Protein AF-A0A2E8TI97-F1 (afdb_monomer_lite)

Sequence (70 aa):
MQNKKNSSFEKIGYSKNIPEDADIHDYEKIKIRDKKGNVNTLYRRRKKIEDLDETTNFITSWNVFKSHLS

Foldseek 3Di:
DDPPPCPPQVVVAKDQDDPPPDDLVQWDKDWDADPVRDTGIIIGGDDPPPPPPVVVVVVVVVVVVVVVVD

Structure (mmCIF, N/CA/C/O backbone):
data_AF-A0A2E8TI97-F1
#
_entry.id   AF-A0A2E8TI97-F1
#
loop_
_atom_site.group_PDB
_atom_site.id
_atom_site.type_symbol
_atom_site.label_atom_id
_atom_site.label_alt_id
_atom_site.label_comp_id
_atom_site.label_asym_id
_atom_site.label_entity_id
_atom_site.label_seq_id
_atom_site.pdbx_PDB_ins_code
_atom_site.Cartn_x
_atom_site.Cartn_y
_atom_site.Cartn_z
_atom_site.occupancy
_atom_site.B_iso_or_equiv
_atom_site.auth_seq_id
_atom_site.auth_comp_id
_atom_site.auth_asym_id
_atom_site.auth_atom_id
_atom_site.pdbx_PDB_model_num
ATOM 1 N N . MET A 1 1 ? -16.390 25.110 -7.489 1.00 33.22 1 MET A N 1
ATOM 2 C CA . MET A 1 1 ? -15.112 24.401 -7.256 1.00 33.22 1 MET A CA 1
ATOM 3 C C . MET A 1 1 ? -15.334 23.366 -6.160 1.00 33.22 1 MET A C 1
ATOM 5 O O . MET A 1 1 ? -15.603 23.745 -5.029 1.00 33.22 1 MET A O 1
ATOM 9 N N . GLN A 1 2 ? -15.374 22.073 -6.495 1.00 42.19 2 GLN A N 1
ATOM 10 C CA . GLN A 1 2 ? -15.623 21.020 -5.504 1.00 42.19 2 GLN A CA 1
ATOM 11 C C . GLN A 1 2 ? -14.372 20.822 -4.644 1.00 42.19 2 GLN A C 1
ATOM 13 O O . GLN A 1 2 ? -13.351 20.350 -5.140 1.00 42.19 2 GLN A O 1
ATOM 18 N N . ASN A 1 3 ? -14.480 21.153 -3.356 1.00 41.88 3 ASN A N 1
ATOM 19 C CA . ASN A 1 3 ? -13.547 20.739 -2.312 1.00 41.88 3 ASN A CA 1
ATOM 20 C C . ASN A 1 3 ? -13.503 19.203 -2.259 1.00 41.88 3 ASN A C 1
ATOM 22 O O . ASN A 1 3 ? -14.208 18.571 -1.469 1.00 41.88 3 ASN A O 1
ATOM 26 N N . LYS A 1 4 ? -12.688 18.578 -3.114 1.00 51.25 4 LYS A N 1
ATOM 27 C CA . LYS A 1 4 ? -12.317 17.173 -2.961 1.00 51.25 4 LYS A CA 1
ATOM 28 C C . LYS A 1 4 ? -11.491 17.096 -1.686 1.00 51.25 4 LYS A C 1
ATOM 30 O O . LYS A 1 4 ? -10.321 17.459 -1.664 1.00 51.25 4 LYS A O 1
ATOM 35 N N . LYS A 1 5 ? -12.125 16.663 -0.594 1.00 49.06 5 LYS A N 1
ATOM 36 C CA . LYS A 1 5 ? -11.415 16.115 0.562 1.00 49.06 5 LYS A CA 1
ATOM 37 C C . LYS A 1 5 ? -10.555 14.975 0.019 1.00 49.06 5 LYS A C 1
ATOM 39 O O . LYS A 1 5 ? -11.069 13.870 -0.133 1.00 49.06 5 LYS A O 1
ATOM 44 N N . ASN A 1 6 ? -9.300 15.267 -0.331 1.00 53.34 6 ASN A N 1
ATOM 45 C CA . ASN A 1 6 ? -8.330 14.252 -0.723 1.00 53.34 6 ASN A CA 1
ATOM 46 C C . ASN A 1 6 ? -8.396 13.160 0.339 1.00 53.34 6 ASN A C 1
ATOM 48 O O . ASN A 1 6 ? -8.277 13.453 1.539 1.00 53.34 6 ASN A O 1
ATOM 52 N N . SER A 1 7 ? -8.707 11.941 -0.092 1.00 67.38 7 SER A N 1
ATOM 53 C CA . SER A 1 7 ? -8.881 10.830 0.835 1.00 67.38 7 SER A CA 1
ATOM 54 C C . SER A 1 7 ? -7.583 10.639 1.625 1.00 67.38 7 SER A C 1
ATOM 56 O O . SER A 1 7 ? -6.499 10.956 1.131 1.00 67.38 7 SER A O 1
ATOM 58 N N . SER A 1 8 ? -7.668 10.137 2.862 1.00 77.25 8 SER A N 1
ATOM 59 C CA . SER A 1 8 ? -6.469 9.876 3.681 1.00 77.25 8 SER A CA 1
ATOM 60 C C . SER A 1 8 ? -5.422 9.058 2.905 1.00 77.25 8 SER A C 1
ATOM 62 O O . SER A 1 8 ? -4.229 9.313 2.997 1.00 77.25 8 SER A O 1
ATOM 64 N N . PHE A 1 9 ? -5.886 8.146 2.045 1.00 79.94 9 PHE A N 1
ATOM 65 C CA . PHE A 1 9 ? -5.049 7.307 1.195 1.00 79.94 9 PHE A CA 1
ATOM 66 C C . PHE A 1 9 ? -4.349 8.076 0.066 1.00 79.94 9 PHE A C 1
ATOM 68 O O . PHE A 1 9 ? -3.150 7.886 -0.125 1.00 79.94 9 PHE A O 1
ATOM 75 N N . GLU A 1 10 ? -5.041 8.986 -0.625 1.00 80.56 10 GLU A N 1
ATOM 76 C CA . GLU A 1 10 ? -4.426 9.846 -1.653 1.00 80.56 10 GLU A CA 1
ATOM 77 C C . GLU A 1 10 ? -3.319 10.724 -1.059 1.00 80.56 10 GLU A C 1
ATOM 79 O O . GLU A 1 10 ? -2.263 10.882 -1.667 1.00 80.56 10 GLU A O 1
ATOM 84 N N . LYS A 1 11 ? -3.504 11.221 0.173 1.00 80.88 11 LYS A N 1
ATOM 85 C CA . LYS A 1 11 ? -2.467 11.989 0.885 1.00 80.88 11 LYS A CA 1
ATOM 86 C C . LYS A 1 11 ? -1.206 11.174 1.190 1.00 80.88 11 LYS A C 1
ATOM 88 O O . LYS A 1 11 ? -0.131 11.749 1.298 1.00 80.88 11 LYS A O 1
ATOM 93 N N . ILE A 1 12 ? -1.334 9.855 1.334 1.00 79.88 12 ILE A N 1
ATOM 94 C CA . ILE A 1 12 ? -0.231 8.930 1.652 1.00 79.88 12 ILE A CA 1
ATOM 95 C C . ILE A 1 12 ? 0.332 8.276 0.365 1.00 79.88 12 ILE A C 1
ATOM 97 O O . ILE A 1 12 ? 1.209 7.411 0.421 1.00 79.88 12 ILE A O 1
ATOM 101 N N . GLY A 1 13 ? -0.140 8.717 -0.809 1.00 82.62 13 GLY A N 1
ATOM 102 C CA . GLY A 1 13 ? 0.388 8.336 -2.121 1.00 82.62 13 GLY A CA 1
ATOM 103 C C . GLY A 1 13 ? -0.341 7.183 -2.811 1.00 82.62 13 GLY A C 1
ATOM 104 O O . GLY A 1 13 ? 0.163 6.672 -3.807 1.00 82.62 13 GLY A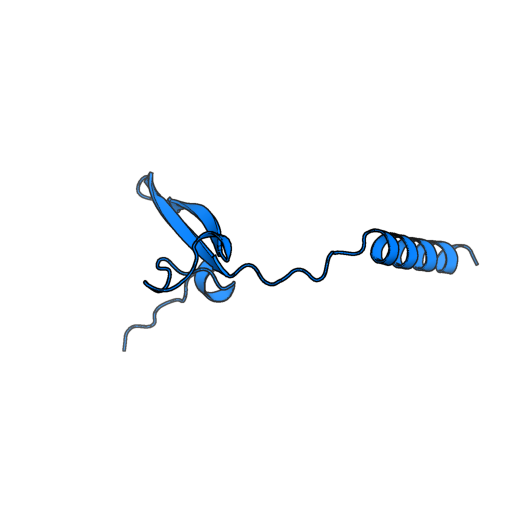 O 1
ATOM 105 N N . TYR A 1 14 ? -1.501 6.759 -2.305 1.00 88.25 14 TYR A N 1
ATOM 106 C CA . TYR A 1 14 ? -2.314 5.739 -2.964 1.00 88.25 14 TYR A CA 1
ATOM 107 C C . TYR A 1 14 ? -3.211 6.341 -4.053 1.00 88.25 14 TYR A C 1
ATOM 109 O O . TYR A 1 14 ? -3.913 7.325 -3.824 1.00 88.25 14 TYR A O 1
ATOM 117 N N . SER A 1 15 ? -3.257 5.695 -5.213 1.00 88.62 15 SER A N 1
ATOM 118 C CA . SER A 1 15 ? -4.149 5.990 -6.330 1.00 88.62 15 SER A CA 1
ATOM 119 C C . SER A 1 15 ? -5.101 4.822 -6.593 1.00 88.62 15 SER A C 1
ATOM 121 O O . SER A 1 15 ? -4.838 3.671 -6.248 1.00 88.62 15 SER A O 1
ATOM 123 N N . LYS A 1 16 ? -6.245 5.111 -7.217 1.00 87.69 16 LYS A N 1
ATOM 124 C CA . LYS A 1 16 ? -7.181 4.071 -7.686 1.00 87.69 16 LYS A CA 1
ATOM 125 C C . LYS A 1 16 ? -6.733 3.424 -8.994 1.00 87.69 16 LYS A C 1
ATOM 127 O O . LYS A 1 16 ? -7.084 2.282 -9.257 1.00 87.69 16 LYS A O 1
ATOM 132 N N . ASN A 1 17 ? -5.951 4.162 -9.777 1.00 87.25 17 ASN A N 1
ATOM 133 C CA . ASN A 1 17 ? -5.513 3.771 -11.107 1.00 87.25 17 ASN A CA 1
ATOM 134 C C . ASN A 1 17 ? -3.985 3.766 -11.159 1.00 87.25 17 ASN A C 1
ATOM 136 O O . ASN A 1 17 ? -3.332 4.595 -10.515 1.00 87.25 17 ASN A O 1
ATOM 140 N N . ILE A 1 18 ? -3.445 2.852 -11.954 1.00 86.25 18 ILE A N 1
ATOM 141 C CA . ILE A 1 18 ? -2.038 2.803 -12.348 1.00 86.25 18 ILE A CA 1
ATOM 142 C C . ILE A 1 18 ? -1.961 3.308 -13.803 1.00 86.25 18 ILE A C 1
ATOM 144 O O . ILE A 1 18 ? -2.921 3.088 -14.545 1.00 86.25 18 ILE A O 1
ATOM 148 N N . PRO A 1 19 ? -0.896 4.027 -14.210 1.00 86.19 19 PRO A N 1
ATOM 149 C CA . PRO A 1 19 ? -0.685 4.381 -15.615 1.00 86.19 19 PRO A CA 1
ATOM 150 C C . PRO A 1 19 ? -0.664 3.134 -16.508 1.00 86.19 19 PRO A C 1
ATOM 152 O O . PRO A 1 19 ? -0.159 2.098 -16.091 1.00 86.19 19 PRO A O 1
ATOM 155 N N . GLU A 1 20 ? -1.192 3.239 -17.724 1.00 83.25 20 GLU A N 1
ATOM 156 C CA . GLU A 1 20 ? -1.365 2.092 -18.630 1.00 83.25 20 GLU A CA 1
ATOM 157 C C . GLU A 1 20 ? -0.030 1.422 -19.005 1.00 83.25 20 GLU A C 1
ATOM 159 O O . GLU A 1 20 ? 0.042 0.200 -19.087 1.00 83.25 20 GLU A O 1
ATOM 164 N N . ASP A 1 21 ? 1.043 2.212 -19.091 1.00 86.88 21 ASP A N 1
ATOM 165 C CA . ASP A 1 21 ? 2.400 1.748 -19.410 1.00 86.88 21 ASP A CA 1
ATOM 166 C C . ASP A 1 21 ? 3.247 1.371 -18.178 1.00 86.88 21 ASP A C 1
ATOM 168 O O . ASP A 1 21 ? 4.453 1.150 -18.294 1.00 86.88 21 ASP A O 1
ATOM 172 N N . ALA A 1 22 ? 2.675 1.369 -16.970 1.00 84.12 22 ALA A N 1
ATOM 173 C CA . ALA A 1 22 ? 3.438 1.112 -15.749 1.00 84.12 22 ALA A CA 1
ATOM 174 C C . ALA A 1 22 ? 3.404 -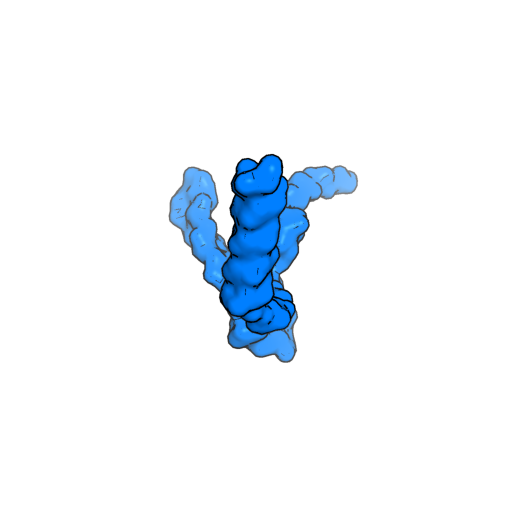0.368 -15.338 1.00 84.12 22 ALA A C 1
ATOM 176 O O . ALA A 1 22 ? 2.354 -1.011 -15.350 1.00 84.12 22 ALA A O 1
ATOM 177 N N . ASP A 1 23 ? 4.553 -0.890 -14.896 1.00 84.25 23 ASP A N 1
ATOM 178 C CA . ASP A 1 23 ? 4.654 -2.257 -14.388 1.00 84.25 23 ASP A CA 1
ATOM 179 C C . ASP A 1 23 ? 3.920 -2.385 -13.044 1.00 84.25 23 ASP A C 1
ATOM 181 O O . ASP A 1 23 ? 4.220 -1.695 -12.069 1.00 84.25 23 ASP A O 1
ATOM 185 N N . ILE A 1 24 ? 2.958 -3.305 -12.969 1.00 85.38 24 ILE A N 1
ATOM 186 C CA . ILE A 1 24 ? 2.210 -3.611 -11.746 1.00 85.38 24 ILE A CA 1
ATOM 187 C C . ILE A 1 24 ? 3.118 -4.072 -10.594 1.00 85.38 24 ILE A C 1
ATOM 189 O O . ILE A 1 24 ? 2.765 -3.888 -9.427 1.00 85.38 24 ILE A O 1
ATOM 193 N N . HIS A 1 25 ? 4.283 -4.652 -10.896 1.00 86.12 25 HIS A N 1
ATOM 194 C CA . HIS A 1 25 ? 5.258 -5.107 -9.907 1.00 86.12 25 HIS A CA 1
ATOM 195 C C . HIS A 1 25 ? 5.956 -3.954 -9.173 1.00 86.12 25 HIS A C 1
ATOM 197 O O . HIS A 1 25 ? 6.395 -4.140 -8.032 1.00 86.12 25 HIS A O 1
ATOM 203 N N . ASP A 1 26 ? 5.957 -2.752 -9.754 1.00 87.44 26 ASP A N 1
ATOM 204 C CA . ASP A 1 26 ? 6.465 -1.529 -9.123 1.00 87.44 26 ASP A CA 1
ATOM 205 C C . ASP A 1 26 ? 5.482 -0.933 -8.112 1.00 87.44 26 ASP A C 1
ATOM 207 O O . ASP A 1 26 ? 5.774 0.083 -7.478 1.00 87.44 26 ASP A O 1
ATOM 211 N N . TYR A 1 27 ? 4.302 -1.532 -7.939 1.00 88.94 27 TYR A N 1
ATOM 212 C CA . TYR A 1 27 ? 3.253 -1.019 -7.069 1.00 88.94 27 TYR A CA 1
ATOM 213 C C . TYR A 1 27 ? 2.913 -2.022 -5.965 1.00 88.94 27 TYR A C 1
ATOM 215 O O . TYR A 1 27 ? 2.852 -3.238 -6.147 1.00 88.94 27 TYR A O 1
ATOM 223 N N . GLU A 1 28 ? 2.680 -1.510 -4.763 1.00 87.50 28 GLU A N 1
ATOM 224 C CA . GLU A 1 28 ? 1.963 -2.247 -3.730 1.00 87.50 28 GLU A CA 1
ATOM 225 C C . GLU A 1 28 ? 0.463 -1.993 -3.877 1.00 87.50 28 GLU A C 1
ATOM 227 O O . GLU A 1 28 ? 0.044 -0.925 -4.332 1.00 87.50 28 GLU A O 1
ATOM 232 N N . LYS A 1 29 ? -0.352 -2.980 -3.494 1.00 90.38 29 LYS A N 1
ATOM 233 C CA . LYS A 1 29 ? -1.809 -2.889 -3.577 1.00 90.38 29 LYS A CA 1
ATOM 234 C C . LYS A 1 29 ? -2.463 -3.243 -2.253 1.00 90.38 29 LYS A C 1
ATOM 236 O O . LYS A 1 29 ? -2.098 -4.234 -1.624 1.00 90.38 29 LYS A O 1
ATOM 241 N N . ILE A 1 30 ? -3.477 -2.473 -1.881 1.00 87.94 30 ILE A N 1
ATOM 242 C CA . ILE A 1 30 ? -4.328 -2.739 -0.721 1.00 87.94 30 ILE A CA 1
ATOM 243 C C . ILE A 1 30 ? -5.784 -2.845 -1.161 1.00 87.94 30 ILE A C 1
ATOM 245 O O . ILE A 1 30 ? -6.212 -2.193 -2.114 1.00 87.94 30 ILE A O 1
ATOM 249 N N . LYS A 1 31 ? -6.559 -3.666 -0.453 1.00 89.62 31 LYS A N 1
ATOM 250 C CA . LYS A 1 31 ? -8.009 -3.766 -0.635 1.00 89.62 31 LYS A CA 1
ATOM 251 C C . LYS A 1 31 ? -8.689 -3.075 0.534 1.00 89.62 31 LYS A C 1
ATOM 253 O O . LYS A 1 31 ? -8.458 -3.440 1.682 1.00 89.62 31 LYS A O 1
ATOM 258 N N . ILE A 1 32 ? -9.541 -2.105 0.240 1.00 85.94 32 ILE A N 1
ATOM 259 C CA . ILE A 1 32 ? -10.348 -1.410 1.240 1.00 85.94 32 ILE A CA 1
ATOM 260 C C . ILE A 1 32 ? -11.821 -1.693 0.982 1.00 85.94 32 ILE A C 1
ATOM 262 O O . ILE A 1 32 ? -12.271 -1.720 -0.162 1.00 85.94 32 ILE A O 1
ATOM 266 N N . ARG A 1 33 ? -12.586 -1.911 2.049 1.00 88.69 33 ARG A N 1
ATOM 267 C CA . ARG A 1 33 ? -14.040 -2.029 1.961 1.00 88.69 33 ARG A CA 1
ATOM 268 C C . ARG A 1 33 ? -14.660 -0.676 2.278 1.00 88.69 33 ARG A C 1
ATOM 270 O O . ARG A 1 33 ? -14.317 -0.063 3.286 1.00 88.69 33 ARG A O 1
ATOM 277 N N . ASP A 1 34 ? -15.538 -0.195 1.408 1.00 83.69 34 ASP A N 1
ATOM 278 C CA . ASP A 1 34 ? -16.289 1.025 1.678 1.00 83.69 34 ASP A CA 1
ATOM 279 C C . ASP A 1 34 ? -17.432 0.770 2.678 1.00 83.69 34 ASP A C 1
ATOM 281 O O . ASP A 1 34 ? -17.750 -0.365 3.041 1.00 83.69 34 ASP A O 1
ATOM 285 N N . LYS A 1 35 ? -18.089 1.847 3.117 1.00 84.31 35 LYS A N 1
ATOM 286 C CA . LYS A 1 35 ? -19.234 1.768 4.039 1.00 84.31 35 LYS A CA 1
ATOM 287 C C . LYS A 1 35 ? -20.455 1.044 3.450 1.00 84.31 35 LYS A C 1
ATOM 289 O O . LYS A 1 35 ? -21.362 0.708 4.198 1.00 84.31 35 LYS A O 1
ATOM 294 N N . LYS A 1 36 ? -20.495 0.841 2.130 1.00 86.19 36 LYS A N 1
ATOM 295 C CA . LYS A 1 36 ? -21.555 0.133 1.403 1.00 86.19 36 LYS A CA 1
ATOM 296 C C . LYS A 1 36 ? -21.207 -1.344 1.166 1.00 86.19 36 LYS A C 1
ATOM 298 O O . LYS A 1 36 ? -22.004 -2.058 0.573 1.00 86.19 36 LYS A O 1
ATOM 303 N N . GLY A 1 37 ? -20.042 -1.804 1.628 1.00 85.38 37 GLY A N 1
ATOM 304 C CA . GLY A 1 37 ? -19.577 -3.179 1.470 1.00 85.38 37 GLY A CA 1
ATOM 305 C C . GLY A 1 37 ? -18.767 -3.445 0.198 1.00 85.38 37 GLY A C 1
ATOM 306 O O . GLY A 1 37 ? -18.262 -4.555 0.040 1.00 85.38 37 GLY A O 1
ATOM 307 N N . ASN A 1 38 ? -18.572 -2.454 -0.677 1.00 89.31 38 ASN A N 1
ATOM 308 C CA . ASN A 1 38 ? -17.825 -2.642 -1.918 1.00 89.31 38 ASN A CA 1
ATOM 309 C C . ASN A 1 38 ? -16.324 -2.684 -1.649 1.00 89.31 38 ASN A C 1
ATOM 311 O O . ASN A 1 38 ? -15.773 -1.841 -0.933 1.00 89.31 38 ASN A O 1
ATOM 315 N N . VAL A 1 39 ? -15.645 -3.641 -2.276 1.00 88.88 39 VAL A N 1
ATOM 316 C CA . VAL A 1 39 ? -14.190 -3.765 -2.205 1.00 88.88 39 VAL A CA 1
ATOM 317 C C . VAL A 1 39 ? -13.565 -2.916 -3.307 1.00 88.88 39 VAL A C 1
ATOM 319 O O . VAL A 1 39 ? -13.796 -3.151 -4.487 1.00 88.88 39 VAL A O 1
ATOM 322 N N . ASN A 1 40 ? -12.751 -1.941 -2.915 1.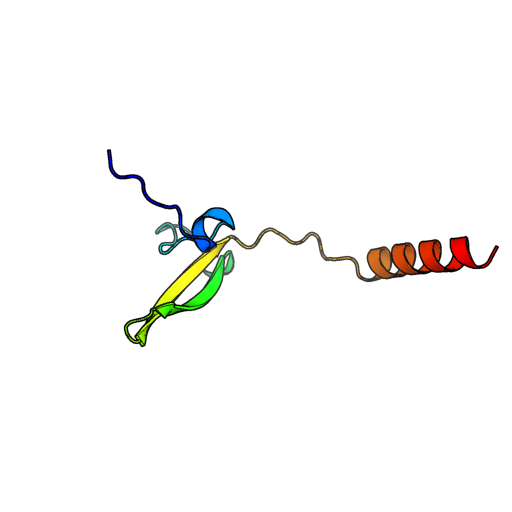00 87.56 40 ASN A N 1
ATOM 323 C CA . ASN A 1 40 ? -11.960 -1.114 -3.816 1.00 87.56 40 ASN A CA 1
ATOM 324 C C . ASN A 1 40 ? -10.482 -1.476 -3.661 1.00 87.56 40 ASN A C 1
ATOM 326 O O . ASN A 1 40 ? -10.000 -1.659 -2.542 1.00 87.56 40 ASN A O 1
ATOM 330 N N . THR A 1 41 ? -9.761 -1.553 -4.777 1.00 90.25 41 THR A N 1
ATOM 331 C CA . THR A 1 41 ? -8.306 -1.751 -4.768 1.00 90.25 41 THR A CA 1
ATOM 332 C C . THR A 1 41 ? -7.622 -0.401 -4.937 1.00 90.25 41 THR A C 1
ATOM 334 O O . THR A 1 41 ? -8.033 0.400 -5.773 1.00 90.25 41 THR A O 1
ATOM 337 N N . LEU A 1 42 ? -6.607 -0.142 -4.119 1.00 90.19 42 LEU A N 1
ATOM 338 C CA . LEU A 1 42 ? -5.750 1.034 -4.213 1.00 90.19 42 LEU A CA 1
ATOM 339 C C . LEU A 1 42 ? -4.309 0.597 -4.431 1.00 90.19 42 LEU A C 1
ATOM 341 O O . LEU A 1 42 ? -3.896 -0.444 -3.922 1.00 90.19 42 LEU A O 1
ATOM 345 N N . TYR A 1 43 ? -3.553 1.428 -5.134 1.00 90.50 43 TYR A N 1
ATOM 346 C CA . TYR A 1 43 ? -2.185 1.164 -5.547 1.00 90.50 43 TYR A CA 1
ATOM 347 C C . TYR A 1 43 ? -1.273 2.294 -5.094 1.00 90.50 43 TYR A C 1
ATOM 349 O O . TYR A 1 43 ? -1.649 3.456 -5.182 1.00 90.50 43 TYR A O 1
ATOM 357 N N . ARG A 1 44 ? -0.068 1.982 -4.631 1.00 88.94 44 ARG A N 1
ATOM 358 C CA . ARG A 1 44 ? 0.971 2.979 -4.347 1.00 88.94 44 ARG A CA 1
ATOM 359 C C . ARG A 1 44 ? 2.274 2.498 -4.955 1.00 88.94 44 ARG A C 1
ATOM 361 O O . ARG A 1 44 ? 2.583 1.314 -4.872 1.00 88.94 44 ARG A O 1
ATOM 368 N N . ARG A 1 45 ? 3.032 3.395 -5.588 1.00 87.88 45 ARG A N 1
ATOM 369 C CA . ARG A 1 45 ? 4.345 3.032 -6.131 1.00 87.88 45 ARG A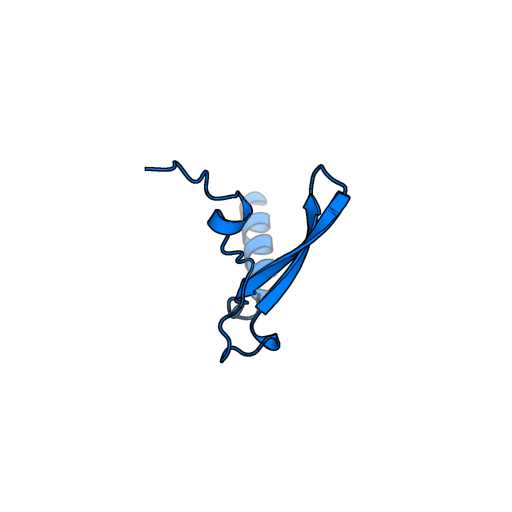 CA 1
ATOM 370 C C . ARG A 1 45 ? 5.239 2.604 -4.970 1.00 87.88 45 ARG A C 1
ATOM 372 O O . ARG A 1 45 ? 5.372 3.344 -3.993 1.00 87.88 45 ARG A O 1
ATOM 379 N N . ARG A 1 46 ? 5.845 1.426 -5.082 1.00 82.31 46 ARG A N 1
ATOM 380 C CA . ARG A 1 46 ? 6.884 0.967 -4.169 1.00 82.31 46 ARG A CA 1
ATOM 381 C C . ARG A 1 46 ? 8.003 1.987 -4.265 1.00 82.31 46 ARG A C 1
ATOM 383 O O . ARG A 1 46 ? 8.637 2.140 -5.308 1.00 82.31 46 ARG A O 1
ATOM 390 N N . LYS A 1 47 ? 8.233 2.737 -3.189 1.00 70.12 47 LYS A N 1
ATOM 391 C CA . LYS A 1 47 ? 9.549 3.349 -3.047 1.00 70.12 47 LYS A CA 1
ATOM 392 C C . LYS A 1 47 ? 10.523 2.185 -3.008 1.00 70.12 47 LYS A C 1
ATOM 394 O O . LYS A 1 47 ? 10.251 1.204 -2.318 1.00 70.12 47 LYS A O 1
ATOM 39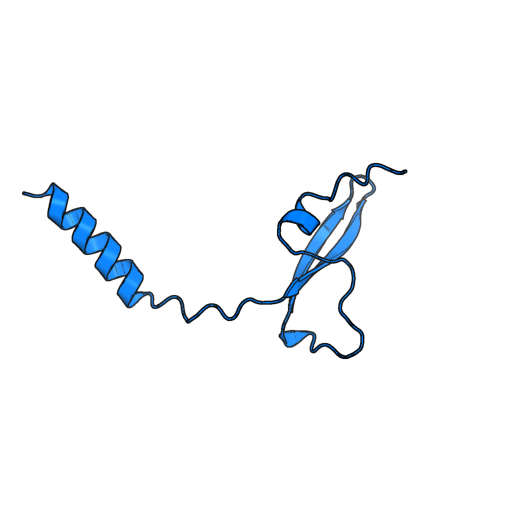9 N N . LYS A 1 48 ? 11.614 2.292 -3.764 1.00 58.31 48 LYS A N 1
ATOM 400 C CA . LYS A 1 48 ? 12.802 1.489 -3.511 1.00 58.31 48 LYS A CA 1
ATOM 401 C C . LYS A 1 48 ? 13.120 1.755 -2.044 1.00 58.31 48 LYS A C 1
ATOM 403 O O . LYS A 1 48 ? 13.535 2.855 -1.690 1.00 58.31 48 LYS A O 1
ATOM 408 N N . ILE A 1 49 ? 12.723 0.830 -1.182 1.00 55.16 49 ILE A N 1
ATOM 409 C CA . ILE A 1 49 ? 13.265 0.767 0.157 1.00 55.16 49 ILE A CA 1
ATOM 410 C C . ILE A 1 49 ? 14.715 0.449 -0.176 1.00 55.16 49 ILE A C 1
ATOM 412 O O . ILE A 1 49 ? 14.986 -0.624 -0.708 1.00 55.16 49 ILE A O 1
ATOM 416 N N . GLU A 1 50 ? 15.608 1.439 -0.065 1.00 55.56 50 GLU A N 1
ATOM 417 C CA . GLU A 1 50 ? 17.004 1.109 0.216 1.00 55.56 50 GLU A CA 1
ATOM 418 C C . GLU A 1 50 ? 16.902 0.067 1.310 1.00 55.56 50 GLU A C 1
ATOM 420 O O . GLU A 1 50 ? 16.254 0.374 2.317 1.00 55.56 50 GLU A O 1
ATOM 425 N N . ASP A 1 51 ? 17.331 -1.164 1.005 1.00 51.28 51 ASP A N 1
ATOM 426 C CA . ASP A 1 51 ? 17.190 -2.321 1.880 1.00 51.28 51 ASP A CA 1
ATOM 427 C C . ASP A 1 51 ? 17.338 -1.815 3.304 1.00 51.28 51 ASP A C 1
ATOM 429 O O . ASP A 1 51 ? 18.351 -1.183 3.612 1.00 51.28 51 ASP A O 1
ATOM 433 N N . LEU A 1 52 ? 16.271 -1.923 4.107 1.00 55.09 52 LEU A N 1
ATOM 434 C CA . LEU A 1 52 ? 16.342 -1.549 5.511 1.00 55.09 52 LEU A CA 1
ATOM 435 C C . LEU A 1 52 ? 17.435 -2.445 6.063 1.00 55.09 52 LEU A C 1
ATOM 437 O O . LEU A 1 52 ? 17.182 -3.615 6.327 1.00 55.09 52 LEU A O 1
ATOM 441 N N . ASP A 1 53 ? 18.655 -1.920 6.114 1.00 53.50 53 ASP A N 1
ATOM 442 C CA . ASP A 1 53 ? 19.815 -2.656 6.554 1.00 53.50 53 ASP A CA 1
ATOM 443 C C . ASP A 1 53 ? 19.572 -2.886 8.037 1.00 53.50 53 ASP A C 1
ATOM 445 O O . ASP A 1 53 ? 19.776 -2.006 8.877 1.00 53.50 53 ASP A O 1
ATOM 449 N N . GLU A 1 54 ? 18.995 -4.046 8.347 1.00 55.97 54 GLU A N 1
ATOM 450 C CA . GLU A 1 54 ? 18.595 -4.436 9.695 1.00 55.97 54 GLU A CA 1
ATOM 451 C C . GLU A 1 54 ? 19.794 -4.333 10.648 1.00 55.97 54 GLU A C 1
ATOM 453 O O . GLU A 1 54 ? 19.630 -4.007 11.825 1.00 55.97 54 GLU A O 1
ATOM 458 N N . THR A 1 55 ? 21.007 -4.487 10.105 1.00 61.81 55 THR A N 1
ATOM 459 C CA . THR A 1 55 ? 22.292 -4.226 10.757 1.00 61.81 55 THR A CA 1
ATOM 460 C C . THR A 1 55 ? 22.409 -2.781 11.239 1.00 61.81 55 THR A C 1
ATOM 462 O O . THR A 1 55 ? 22.708 -2.544 12.411 1.00 61.81 55 THR A O 1
ATOM 465 N N . THR A 1 56 ? 22.133 -1.806 10.370 1.00 61.94 56 THR A N 1
ATOM 466 C CA . THR A 1 56 ? 22.164 -0.379 10.707 1.00 61.94 56 THR A CA 1
ATOM 467 C C . THR A 1 56 ? 21.123 -0.054 11.781 1.00 61.94 56 THR A C 1
ATOM 469 O O . THR A 1 56 ? 21.458 0.587 12.778 1.00 61.94 56 THR A O 1
ATOM 472 N N . ASN A 1 57 ? 19.896 -0.576 11.660 1.00 67.19 57 ASN A N 1
ATOM 473 C CA . ASN A 1 57 ? 18.851 -0.364 12.669 1.00 67.19 57 ASN A CA 1
ATOM 474 C C . ASN A 1 57 ? 19.227 -0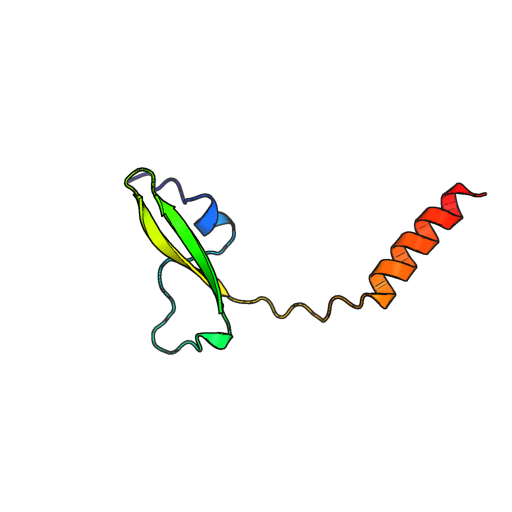.950 14.041 1.00 67.19 57 ASN A C 1
ATOM 476 O O . ASN A 1 57 ? 19.050 -0.281 15.062 1.00 67.19 57 ASN A O 1
ATOM 480 N N . PHE A 1 58 ? 19.797 -2.158 14.083 1.00 78.19 58 PHE A N 1
ATOM 481 C CA . PHE A 1 58 ? 20.256 -2.772 15.330 1.00 78.19 58 PHE A CA 1
ATOM 482 C C . PHE A 1 58 ? 21.399 -1.979 15.979 1.00 78.19 58 PHE A C 1
ATOM 484 O O . PHE A 1 58 ? 21.362 -1.728 17.185 1.00 78.19 58 PHE A O 1
ATOM 491 N N . ILE A 1 59 ? 22.391 -1.533 15.197 1.00 79.62 59 ILE A N 1
ATOM 492 C CA . ILE A 1 59 ? 23.521 -0.738 15.705 1.00 79.62 59 ILE A CA 1
ATOM 493 C C . ILE A 1 59 ? 23.028 0.582 16.306 1.00 79.62 59 ILE A C 1
ATOM 495 O O . ILE A 1 59 ? 23.457 0.954 17.403 1.00 79.62 59 ILE A O 1
ATOM 499 N N . THR A 1 60 ? 22.107 1.278 15.632 1.00 81.50 60 THR A N 1
ATOM 500 C CA . THR A 1 60 ? 21.525 2.522 16.150 1.00 81.50 60 THR A CA 1
ATOM 501 C C . THR A 1 60 ? 20.789 2.283 17.467 1.00 81.50 60 THR A C 1
ATOM 503 O O . THR A 1 60 ? 21.050 2.991 18.442 1.00 81.50 60 THR A O 1
ATOM 506 N N . SER A 1 61 ? 19.933 1.259 17.546 1.00 83.44 61 SER A N 1
ATOM 507 C CA . SER A 1 61 ? 19.226 0.916 18.787 1.00 83.44 61 SER A CA 1
ATOM 508 C C . SER A 1 61 ? 20.178 0.507 19.920 1.00 83.44 61 SER A C 1
ATOM 510 O O . SER A 1 61 ? 19.991 0.925 21.063 1.00 83.44 61 SER A O 1
ATOM 512 N N . TRP A 1 62 ? 21.236 -0.250 19.617 1.00 83.81 62 TRP A N 1
ATOM 513 C CA . TRP A 1 62 ? 22.224 -0.696 20.603 1.00 83.81 62 TRP A CA 1
ATOM 514 C C . TRP A 1 62 ? 23.083 0.448 21.154 1.00 83.81 62 TRP A C 1
ATOM 516 O O . TRP A 1 62 ? 23.407 0.475 22.343 1.00 83.81 62 TRP A O 1
ATOM 526 N N . ASN A 1 63 ? 23.437 1.423 20.315 1.00 86.25 63 ASN A N 1
ATOM 527 C CA . ASN A 1 63 ? 24.192 2.597 20.750 1.00 86.25 63 ASN A CA 1
ATOM 528 C C . ASN A 1 63 ? 23.368 3.507 21.669 1.00 86.25 63 ASN A C 1
ATOM 530 O O . ASN A 1 63 ? 23.897 3.969 22.679 1.00 86.25 63 ASN A O 1
ATOM 534 N N . VAL A 1 64 ? 22.078 3.704 21.376 1.00 87.56 64 VAL A N 1
ATOM 535 C CA . VAL A 1 64 ? 21.160 4.435 22.267 1.00 87.56 64 VAL A CA 1
ATOM 536 C C . VAL A 1 64 ? 21.010 3.714 23.605 1.00 87.56 64 VAL A C 1
ATOM 538 O O . VAL A 1 64 ? 21.049 4.350 24.651 1.00 87.56 64 VAL A O 1
ATOM 541 N N . PHE A 1 65 ? 20.882 2.387 23.606 1.00 87.00 65 PHE A N 1
ATOM 542 C CA . PHE A 1 65 ? 20.825 1.626 24.855 1.00 87.00 65 PHE A CA 1
ATOM 543 C C . PHE A 1 65 ? 22.090 1.827 25.705 1.00 87.00 65 PHE A C 1
ATOM 545 O O . PHE A 1 65 ? 21.999 2.166 26.883 1.00 87.00 65 PHE A O 1
ATOM 552 N N . LYS A 1 66 ? 23.276 1.707 25.094 1.00 87.12 66 LYS A N 1
ATOM 553 C CA . LYS A 1 66 ? 24.555 1.909 25.791 1.00 87.12 66 LYS A CA 1
ATOM 554 C C . LYS A 1 66 ? 24.732 3.321 26.351 1.00 87.12 66 LYS A C 1
ATOM 556 O O . LYS A 1 66 ? 25.326 3.454 27.412 1.00 87.12 66 LYS A O 1
ATOM 561 N N . SER A 1 67 ? 24.211 4.362 25.697 1.00 86.88 67 SER A N 1
ATOM 562 C CA . SER A 1 67 ? 24.346 5.736 26.206 1.00 86.88 67 SER A CA 1
ATOM 563 C C . SER A 1 67 ? 23.592 5.992 27.514 1.00 86.88 67 SER A C 1
ATOM 565 O O . SER A 1 67 ? 23.870 6.985 28.172 1.00 86.88 67 SER A O 1
ATOM 567 N N . HIS A 1 68 ? 22.639 5.130 27.880 1.00 84.44 68 HIS A N 1
ATOM 568 C CA . HIS A 1 68 ? 21.858 5.234 29.117 1.00 84.44 68 HIS A CA 1
ATOM 569 C C . HIS A 1 68 ? 22.373 4.309 30.235 1.00 84.44 68 HIS A C 1
ATOM 571 O O . HIS A 1 68 ? 21.766 4.245 31.300 1.00 84.44 68 HIS A O 1
ATOM 577 N N . LEU A 1 69 ? 23.462 3.573 29.987 1.00 80.12 69 LEU A N 1
ATOM 578 C CA . LEU A 1 69 ? 24.129 2.712 30.971 1.00 80.12 69 LEU A CA 1
ATOM 579 C C . LEU A 1 69 ? 25.382 3.360 31.590 1.00 80.12 69 LEU A C 1
ATOM 581 O O . LEU A 1 69 ? 26.059 2.705 32.383 1.00 80.12 69 LEU A O 1
ATOM 585 N N . SER A 1 70 ? 25.686 4.607 31.217 1.00 58.28 70 SER A N 1
ATOM 586 C CA . SER A 1 70 ? 26.811 5.407 31.721 1.00 58.28 70 SER A CA 1
ATOM 587 C C . SER A 1 70 ? 26.385 6.366 32.824 1.00 58.28 70 SER A C 1
ATOM 589 O O . SER A 1 70 ? 25.303 6.976 32.674 1.00 58.28 70 SER A O 1
#

pLDDT: mean 77.22, std 14.71, range [33.22, 90.5]

Radius of gyration: 19.41 Å; chains: 1; bounding box: 48×30×51 Å

Secondary structure (DSSP, 8-state):
-------HHHHTT-BS---TTS-GGGEEEEEEE-TTS-EEEEEEE--------HHHHHHHHHHHHHHT--